Protein AF-A0A417C9G8-F1 (afdb_monomer)

Solvent-accessible surface area (backbone atoms only — not comparable to full-atom values): 8836 Å² total; per-residue (Å²): 108,34,36,40,35,15,18,84,91,46,46,42,66,64,52,47,51,58,48,40,66,68,65,35,89,48,94,80,38,15,39,38,35,37,31,40,86,50,53,53,74,60,50,47,60,58,47,60,75,74,47,54,74,76,60,52,72,38,51,45,72,45,43,64,62,56,46,35,46,69,58,50,48,50,51,51,45,56,40,36,73,71,59,51,32,38,18,38,35,35,40,46,53,87,47,48,39,62,94,68,91,64,94,46,70,45,60,44,41,29,49,47,45,52,51,50,50,50,43,27,66,70,62,67,41,44,41,36,40,27,39,82,39,68,79,88,51,52,68,69,52,46,53,50,48,46,36,70,40,48,37,81,70,92,44,76,86,37,53,44,71,48,116

Structure (mmCIF, N/CA/C/O backbone):
data_AF-A0A417C9G8-F1
#
_entry.id   AF-A0A417C9G8-F1
#
loop_
_atom_site.group_PDB
_atom_site.id
_atom_site.type_symbol
_atom_site.label_atom_id
_atom_site.label_alt_id
_atom_site.label_comp_id
_atom_site.label_asym_id
_atom_site.label_entity_id
_atom_site.label_seq_id
_atom_site.pdbx_PDB_ins_code
_atom_site.Cartn_x
_atom_site.Cartn_y
_atom_site.Cartn_z
_atom_site.occupancy
_atom_site.B_iso_or_equiv
_atom_site.auth_seq_id
_atom_site.auth_comp_id
_atom_site.auth_asym_id
_atom_site.auth_atom_id
_atom_site.pdbx_PDB_model_num
ATOM 1 N N . MET A 1 1 ? -8.439 -0.361 -5.898 1.00 89.62 1 MET A N 1
ATOM 2 C CA . MET A 1 1 ? -7.051 -0.002 -5.567 1.00 89.62 1 MET A CA 1
ATOM 3 C C . MET A 1 1 ? -6.804 1.378 -6.099 1.00 89.62 1 MET A C 1
ATOM 5 O O . MET A 1 1 ? -7.172 1.646 -7.243 1.00 89.62 1 MET A O 1
ATOM 9 N N . ILE A 1 2 ? -6.220 2.232 -5.273 1.00 92.38 2 ILE A N 1
ATOM 10 C CA . ILE A 1 2 ? -6.029 3.646 -5.567 1.00 92.38 2 ILE A CA 1
ATOM 11 C C . ILE A 1 2 ? -4.540 3.886 -5.755 1.00 92.38 2 ILE A C 1
ATOM 13 O O . ILE A 1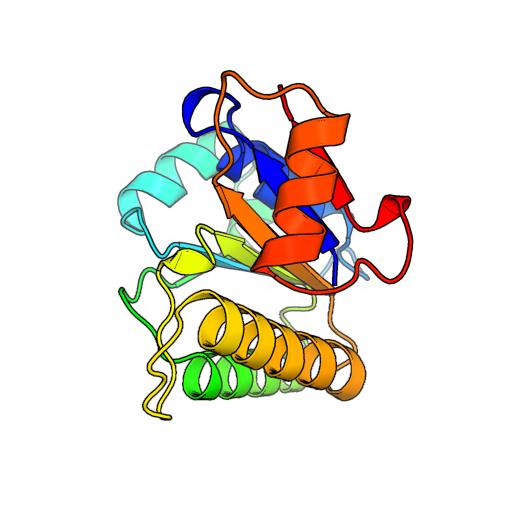 2 ? -3.729 3.482 -4.929 1.00 92.38 2 ILE A O 1
ATOM 17 N N . PHE A 1 3 ? -4.181 4.514 -6.862 1.00 93.00 3 PHE A N 1
ATOM 18 C CA . PHE A 1 3 ? -2.820 4.879 -7.202 1.00 93.00 3 PHE A CA 1
ATOM 19 C C . PHE A 1 3 ? -2.582 6.344 -6.871 1.00 93.00 3 PHE A C 1
ATOM 21 O O . PHE A 1 3 ? -3.325 7.219 -7.320 1.00 93.00 3 PHE A O 1
ATOM 28 N N . LEU A 1 4 ? -1.504 6.607 -6.143 1.00 92.69 4 LEU A N 1
ATOM 29 C CA . LEU A 1 4 ? -1.015 7.947 -5.863 1.00 92.69 4 LEU A CA 1
ATOM 30 C C . LEU A 1 4 ? 0.348 8.120 -6.505 1.00 92.69 4 LEU A C 1
ATOM 32 O O . LEU A 1 4 ? 1.353 7.620 -6.006 1.00 92.69 4 LEU A O 1
ATOM 36 N N . ALA A 1 5 ? 0.372 8.824 -7.628 1.00 91.19 5 ALA A N 1
ATOM 37 C CA . ALA A 1 5 ? 1.584 9.052 -8.390 1.00 91.19 5 ALA A CA 1
ATOM 38 C C . ALA A 1 5 ? 2.152 10.436 -8.078 1.00 91.19 5 ALA A C 1
ATOM 40 O O . ALA A 1 5 ? 1.509 11.454 -8.330 1.00 91.19 5 ALA A O 1
ATOM 41 N N . GLY A 1 6 ? 3.372 10.493 -7.554 1.00 89.94 6 GLY A N 1
ATOM 42 C CA . GLY A 1 6 ? 4.042 11.759 -7.269 1.00 89.94 6 GLY A CA 1
ATOM 43 C C . GLY A 1 6 ? 5.557 11.661 -7.353 1.00 89.94 6 GLY A C 1
ATOM 44 O O . GLY A 1 6 ? 6.142 10.583 -7.248 1.00 89.94 6 GLY A O 1
ATOM 45 N N . SER A 1 7 ? 6.205 12.810 -7.523 1.00 85.88 7 SER A N 1
ATOM 46 C CA . SER A 1 7 ? 7.655 12.909 -7.340 1.00 85.88 7 SER A CA 1
ATOM 47 C C . SER A 1 7 ? 8.010 12.883 -5.850 1.00 85.88 7 SER A C 1
ATOM 49 O O . SER A 1 7 ? 7.154 13.165 -5.009 1.00 85.88 7 SER A O 1
ATOM 51 N N . GLU A 1 8 ? 9.260 12.589 -5.489 1.00 80.88 8 GLU A N 1
ATOM 52 C CA . GLU A 1 8 ? 9.706 12.664 -4.083 1.00 80.88 8 GLU A CA 1
ATOM 53 C C . GLU A 1 8 ? 9.435 14.045 -3.461 1.00 80.88 8 GLU A C 1
ATOM 55 O O . GLU A 1 8 ? 8.908 14.147 -2.355 1.00 80.88 8 GLU A O 1
ATOM 60 N N . ALA A 1 9 ? 9.671 15.118 -4.221 1.00 80.81 9 ALA A N 1
ATOM 61 C CA . ALA A 1 9 ? 9.441 16.491 -3.774 1.00 80.81 9 ALA A CA 1
ATOM 62 C C . ALA A 1 9 ? 7.951 16.853 -3.596 1.00 80.81 9 ALA A C 1
ATOM 64 O O . ALA A 1 9 ? 7.636 17.846 -2.946 1.00 80.81 9 ALA A O 1
ATOM 65 N N . SER A 1 10 ? 7.020 16.060 -4.139 1.00 83.25 10 SER A N 1
ATOM 66 C CA . SER A 1 10 ? 5.580 16.369 -4.109 1.00 83.25 10 SER A CA 1
ATOM 67 C C . SER A 1 10 ? 4.905 16.112 -2.752 1.00 83.25 10 SER A C 1
ATOM 69 O O . SER A 1 10 ? 3.709 16.392 -2.592 1.00 83.25 10 SER A O 1
ATOM 71 N N . GLY A 1 11 ? 5.635 15.552 -1.779 1.00 86.50 11 GLY A N 1
ATOM 72 C CA . GLY A 1 11 ? 5.085 15.136 -0.486 1.00 86.50 11 GLY A CA 1
ATOM 73 C C . GLY A 1 11 ? 4.142 13.932 -0.592 1.00 86.50 11 GLY A C 1
ATOM 74 O O . GLY A 1 11 ? 3.208 13.814 0.206 1.00 86.50 11 GLY A O 1
ATOM 75 N N . LYS A 1 12 ? 4.359 13.065 -1.593 1.00 88.31 12 LYS A N 1
ATOM 76 C CA . LYS A 1 12 ? 3.495 11.922 -1.936 1.00 88.31 12 LYS A CA 1
ATOM 77 C C . LYS A 1 12 ? 3.173 11.024 -0.741 1.00 88.31 12 LYS A C 1
ATOM 79 O O . LYS A 1 12 ? 2.006 10.708 -0.563 1.00 88.31 12 LYS A O 1
ATOM 84 N N . THR A 1 13 ? 4.141 10.725 0.128 1.00 87.88 13 THR A N 1
ATOM 85 C CA . THR A 1 13 ? 3.942 9.878 1.315 1.00 87.88 13 THR A CA 1
ATOM 86 C C . THR A 1 13 ? 2.933 10.487 2.290 1.00 87.88 13 THR A C 1
ATOM 88 O O . THR A 1 13 ? 1.964 9.835 2.671 1.00 87.88 13 THR A O 1
ATOM 91 N N . LYS A 1 14 ? 3.085 11.776 2.638 1.00 90.38 14 LYS A N 1
ATOM 92 C CA . LYS A 1 14 ? 2.140 12.486 3.524 1.00 90.38 14 LYS A CA 1
ATOM 93 C C . LYS A 1 14 ? 0.738 12.526 2.924 1.00 90.38 14 LYS A C 1
ATOM 95 O O . LYS A 1 14 ? -0.244 12.268 3.614 1.00 90.38 14 LYS A O 1
ATOM 100 N N . LYS A 1 15 ? 0.643 12.839 1.629 1.00 90.88 15 LYS A N 1
ATOM 101 C CA . LYS A 1 15 ? -0.634 12.886 0.907 1.00 90.88 15 LYS A CA 1
ATOM 102 C C . LYS A 1 15 ? -1.280 11.506 0.825 1.00 90.88 15 LYS A C 1
ATOM 104 O O . LYS A 1 15 ? -2.490 11.410 0.985 1.00 90.88 15 LYS A O 1
ATOM 109 N N . ALA A 1 16 ? -0.488 10.458 0.628 1.00 90.50 16 ALA A N 1
ATOM 110 C CA . ALA A 1 16 ? -0.966 9.088 0.571 1.00 90.50 16 ALA A CA 1
ATOM 111 C C . ALA A 1 16 ? -1.491 8.582 1.890 1.00 90.50 16 ALA A C 1
ATOM 113 O O . ALA A 1 16 ? -2.579 8.012 1.932 1.00 90.50 16 ALA A O 1
ATOM 114 N N . PHE A 1 17 ? -0.774 8.878 2.965 1.00 92.44 17 PHE A N 1
ATOM 115 C CA . PHE A 1 17 ? -1.259 8.567 4.288 1.00 92.44 17 PHE A CA 1
ATOM 116 C C . PHE A 1 17 ? -2.550 9.336 4.604 1.00 92.44 17 PHE A C 1
ATOM 118 O O . PHE A 1 17 ? -3.541 8.734 5.004 1.00 92.44 17 PHE A O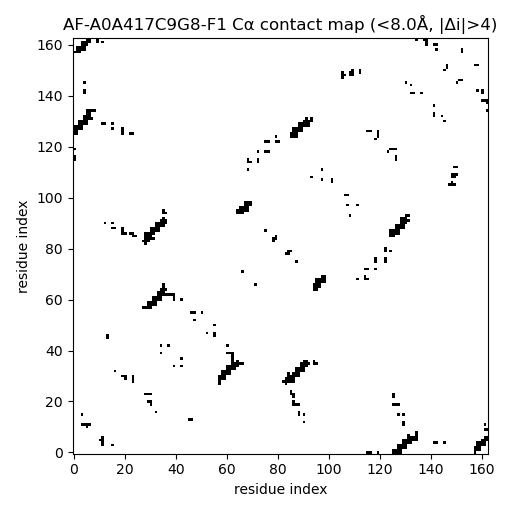 1
ATOM 125 N N . ALA A 1 18 ? -2.586 10.647 4.337 1.00 92.44 18 ALA A N 1
ATOM 126 C CA . ALA A 1 18 ? -3.783 11.464 4.545 1.00 92.44 18 ALA A CA 1
ATOM 127 C C . ALA A 1 18 ? -4.982 11.001 3.714 1.00 92.44 18 ALA A C 1
ATOM 129 O O . ALA A 1 18 ? -6.121 11.085 4.172 1.00 92.44 18 ALA A O 1
ATOM 130 N N . TYR A 1 19 ? -4.729 10.520 2.499 1.00 92.25 19 TYR A N 1
ATOM 131 C CA . TYR A 1 19 ? -5.750 9.937 1.648 1.00 92.25 19 TYR A CA 1
ATOM 132 C C . TYR A 1 19 ? -6.254 8.611 2.236 1.00 92.25 19 TYR A C 1
ATOM 134 O O . TYR A 1 19 ? -7.446 8.479 2.492 1.00 92.25 19 TYR A O 1
ATOM 142 N N . GLY A 1 20 ? -5.354 7.675 2.557 1.00 92.00 20 GLY A N 1
ATOM 143 C CA . GLY A 1 20 ? -5.715 6.399 3.180 1.00 92.00 20 GLY A CA 1
ATOM 144 C C . GLY A 1 20 ? -6.469 6.564 4.503 1.00 92.00 20 GLY A C 1
ATOM 145 O O . GLY A 1 20 ? -7.459 5.884 4.739 1.00 92.00 20 GLY A O 1
ATOM 146 N N . TRP A 1 21 ? -6.084 7.537 5.330 1.00 94.25 21 TRP A N 1
ATOM 147 C CA . TRP A 1 21 ? -6.776 7.859 6.580 1.00 94.25 21 TRP A CA 1
ATOM 148 C C . TRP A 1 21 ? -8.253 8.227 6.385 1.00 94.25 21 TRP A C 1
ATOM 150 O O . TRP A 1 21 ? -9.082 7.914 7.241 1.00 94.25 21 TRP A O 1
ATOM 160 N N . LYS A 1 22 ? -8.587 8.890 5.271 1.00 92.19 22 LYS A N 1
ATOM 161 C CA . LYS A 1 22 ? -9.962 9.286 4.928 1.00 92.19 22 LYS A CA 1
ATOM 162 C C . LYS A 1 22 ? -10.784 8.146 4.331 1.00 92.19 22 LYS A C 1
ATOM 164 O O . LYS A 1 22 ? -11.998 8.170 4.459 1.00 92.19 22 LYS A O 1
ATOM 169 N N . GLU A 1 23 ? -10.133 7.167 3.710 1.00 92.25 23 GLU A N 1
ATOM 170 C CA . GLU A 1 23 ? -10.775 5.995 3.093 1.00 92.25 23 GLU A CA 1
ATOM 171 C C . GLU A 1 23 ? -11.113 4.880 4.092 1.00 92.25 23 GLU A C 1
ATOM 173 O O . GLU A 1 23 ? -11.602 3.814 3.711 1.00 92.25 23 GLU A O 1
ATOM 178 N N . ARG A 1 24 ? -10.843 5.098 5.383 1.00 91.94 24 ARG A N 1
ATOM 179 C CA . ARG A 1 24 ? -11.259 4.172 6.434 1.00 91.94 24 ARG A CA 1
ATOM 180 C C . ARG A 1 24 ? -12.774 4.015 6.416 1.00 91.94 24 ARG A C 1
ATOM 182 O O . ARG A 1 24 ? -13.508 4.996 6.314 1.00 91.94 24 ARG A O 1
ATOM 189 N N . LYS A 1 25 ? -13.248 2.775 6.544 1.00 83.88 25 LYS A N 1
ATOM 190 C CA . LYS A 1 25 ? -14.690 2.492 6.504 1.00 83.88 25 LYS A CA 1
ATOM 191 C C . LYS A 1 25 ? -15.399 2.989 7.756 1.00 83.88 25 LYS A C 1
ATOM 193 O O . LYS A 1 25 ? -16.554 3.402 7.676 1.00 83.88 25 LYS A O 1
ATOM 198 N N . THR A 1 26 ? -14.724 2.918 8.902 1.00 83.94 26 THR A N 1
ATOM 199 C CA . THR A 1 26 ? -15.228 3.397 10.191 1.00 83.94 26 THR A CA 1
ATOM 200 C C . THR A 1 26 ? -14.183 4.248 10.914 1.00 83.94 26 THR A C 1
ATOM 202 O O . THR A 1 26 ? -12.994 4.199 10.593 1.00 83.94 26 THR A O 1
ATOM 205 N N . SER A 1 27 ? -14.611 5.030 11.911 1.00 79.56 27 SER A N 1
ATOM 206 C CA . SER A 1 27 ? -13.701 5.798 12.775 1.00 79.56 27 SER A CA 1
ATOM 207 C C . SER A 1 27 ? -12.795 4.916 13.637 1.00 79.56 27 SER A C 1
ATOM 209 O O . SER A 1 27 ? -11.739 5.380 14.081 1.00 79.56 27 SER 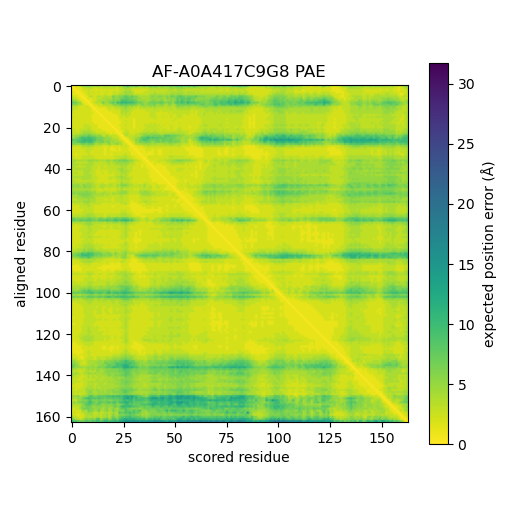A O 1
ATOM 211 N N . GLU A 1 28 ? -13.207 3.671 13.883 1.00 84.62 28 GLU A N 1
ATOM 212 C CA . GLU A 1 28 ? -12.478 2.702 14.703 1.00 84.62 28 GLU A CA 1
ATOM 213 C C . GLU A 1 28 ? -11.422 1.937 13.924 1.00 84.62 28 GLU A C 1
ATOM 215 O O . GLU A 1 28 ? -10.452 1.472 14.518 1.00 84.62 28 GLU A O 1
ATOM 220 N N . ASP A 1 29 ? -11.558 1.876 12.602 1.00 90.19 29 ASP A N 1
ATOM 221 C CA . ASP A 1 29 ? -10.570 1.215 11.771 1.00 90.19 29 ASP A CA 1
ATOM 222 C C . ASP A 1 29 ? -9.229 1.959 11.829 1.00 90.19 29 ASP A C 1
ATOM 224 O O . ASP A 1 29 ? -9.153 3.194 11.880 1.00 90.19 29 ASP A O 1
ATOM 228 N N . GLY A 1 30 ? -8.151 1.192 11.769 1.00 94.94 30 GLY A N 1
ATOM 229 C CA . GLY A 1 30 ? -6.799 1.694 11.628 1.00 94.94 30 GLY A CA 1
ATOM 230 C C . GLY A 1 30 ? -6.272 1.651 10.197 1.00 94.94 30 GLY A C 1
ATOM 231 O O . GLY A 1 30 ? -6.907 1.139 9.267 1.00 94.94 30 GLY A O 1
ATOM 232 N N . VAL A 1 31 ? -5.067 2.197 10.043 1.00 97.00 31 VAL A N 1
ATOM 233 C CA . VAL A 1 31 ? -4.295 2.198 8.795 1.00 97.00 31 VAL A CA 1
ATOM 234 C C . VAL A 1 31 ? -2.967 1.499 9.038 1.00 97.00 31 VAL A C 1
ATOM 236 O O . VAL A 1 31 ? -2.246 1.860 9.967 1.00 97.00 31 VAL A O 1
ATOM 239 N N . LEU A 1 32 ? -2.613 0.546 8.176 1.00 97.31 32 LEU A N 1
ATOM 240 C CA . LEU A 1 32 ? -1.260 -0.004 8.126 1.00 97.31 32 LEU A CA 1
ATOM 241 C C . LEU A 1 32 ? -0.484 0.656 6.983 1.00 97.31 32 LEU A C 1
ATOM 243 O O . LEU A 1 32 ? -0.871 0.560 5.818 1.00 97.31 32 LEU A O 1
ATOM 247 N N . LEU A 1 33 ? 0.618 1.316 7.324 1.00 96.81 33 LEU A N 1
ATOM 248 C CA . LEU A 1 33 ? 1.581 1.863 6.377 1.00 96.81 33 LEU A CA 1
ATOM 249 C C . LEU A 1 33 ? 2.747 0.886 6.196 1.00 96.81 33 LEU A C 1
ATOM 251 O O . LEU A 1 33 ? 3.518 0.660 7.127 1.00 96.81 33 LEU A O 1
ATOM 255 N N . PHE A 1 34 ? 2.915 0.382 4.979 1.00 96.94 34 PHE A N 1
ATOM 256 C CA . PHE A 1 34 ? 4.146 -0.257 4.531 1.00 96.94 34 PHE A CA 1
ATOM 257 C C . PHE A 1 34 ? 5.106 0.818 4.018 1.00 96.94 34 PHE A C 1
ATOM 259 O O . PHE A 1 34 ? 4.902 1.376 2.939 1.00 96.94 34 PHE A O 1
ATOM 266 N N . SER A 1 35 ? 6.131 1.128 4.806 1.00 94.75 35 SER A N 1
ATOM 267 C CA . SER A 1 35 ? 7.156 2.122 4.492 1.00 94.75 35 SER A CA 1
ATOM 268 C C . SER A 1 35 ? 8.388 1.432 3.920 1.00 94.75 35 SER A C 1
ATOM 270 O O . SER A 1 35 ? 9.293 1.051 4.654 1.00 94.75 35 SER A O 1
ATOM 272 N N . LEU A 1 36 ? 8.428 1.246 2.600 1.00 93.06 36 LEU A N 1
ATOM 273 C CA . LEU A 1 36 ? 9.482 0.439 1.971 1.00 93.06 36 LEU A CA 1
ATOM 274 C C . LEU A 1 36 ? 10.796 1.201 1.741 1.00 93.06 36 LEU A C 1
ATOM 276 O O . LEU A 1 36 ? 11.814 0.579 1.444 1.00 93.06 36 LEU A O 1
ATOM 280 N N . GLN A 1 37 ? 10.770 2.532 1.858 1.00 88.31 37 GLN A N 1
ATOM 281 C CA . GLN A 1 37 ? 11.933 3.407 1.664 1.00 88.31 37 GLN A CA 1
ATOM 282 C C . GLN A 1 37 ? 12.456 4.022 2.969 1.00 88.31 37 GLN A C 1
ATOM 284 O O . GLN A 1 37 ? 13.657 4.253 3.080 1.00 88.31 37 GLN A O 1
ATOM 289 N N . HIS A 1 38 ? 11.576 4.305 3.934 1.00 90.38 38 HIS A N 1
ATOM 290 C CA . HIS A 1 38 ? 11.922 5.035 5.155 1.00 90.38 38 HIS A CA 1
ATOM 291 C C . HIS A 1 38 ? 11.762 4.156 6.390 1.00 90.38 38 HIS A C 1
ATOM 293 O O . HIS A 1 38 ? 10.829 3.355 6.477 1.00 90.38 38 HIS A O 1
ATOM 299 N N . GLU A 1 39 ? 12.616 4.365 7.386 1.00 93.56 39 GLU A N 1
ATOM 300 C CA . GLU A 1 39 ? 12.495 3.666 8.662 1.00 93.56 39 GLU A CA 1
ATOM 301 C C . GLU A 1 39 ? 11.245 4.116 9.427 1.00 93.56 39 GLU A C 1
ATOM 303 O O . GLU A 1 39 ? 10.832 5.284 9.406 1.00 93.56 39 GLU A O 1
ATOM 308 N N . LYS A 1 40 ? 10.691 3.208 10.230 1.00 94.75 40 LYS A N 1
ATOM 309 C CA . LYS A 1 40 ? 9.529 3.458 11.087 1.00 94.75 40 LYS A CA 1
ATOM 310 C C . LYS A 1 40 ? 9.702 4.687 11.974 1.00 94.75 40 LYS A C 1
ATOM 312 O O . LYS A 1 40 ? 8.753 5.440 12.183 1.00 94.75 40 LYS A O 1
ATOM 317 N N . LYS A 1 41 ? 10.913 4.927 12.486 1.00 94.44 41 LYS A N 1
ATOM 318 C CA . LYS A 1 41 ? 11.224 6.096 13.324 1.00 94.44 41 LYS A CA 1
ATOM 319 C C . LYS A 1 41 ? 11.075 7.416 12.564 1.00 94.44 41 LYS A C 1
ATOM 321 O O . LYS A 1 41 ? 10.625 8.403 13.146 1.00 94.44 41 LYS A O 1
ATOM 326 N N . GLU A 1 42 ? 11.462 7.452 11.294 1.00 92.25 42 GLU A N 1
ATOM 327 C CA . GLU A 1 42 ? 11.318 8.635 10.443 1.00 92.25 42 GLU A CA 1
ATOM 328 C C . GLU A 1 42 ? 9.851 8.870 10.098 1.00 92.25 42 GLU A C 1
ATOM 330 O O . GLU A 1 42 ? 9.351 9.990 10.239 1.00 92.25 42 GLU A O 1
ATOM 335 N N . MET A 1 43 ? 9.135 7.795 9.764 1.00 92.06 43 MET A N 1
ATOM 336 C CA . MET A 1 43 ? 7.708 7.875 9.480 1.00 92.06 43 MET A CA 1
ATOM 337 C C . MET A 1 43 ? 6.892 8.332 10.685 1.00 92.06 43 MET A C 1
ATOM 339 O O . MET A 1 43 ? 6.012 9.178 10.535 1.00 92.06 43 MET A O 1
ATOM 343 N N . TRP A 1 44 ? 7.222 7.879 11.895 1.00 94.44 44 TRP A N 1
ATOM 344 C CA . TRP A 1 44 ? 6.553 8.367 13.099 1.00 94.44 44 TRP A CA 1
ATOM 345 C C . TRP A 1 44 ? 6.711 9.871 13.300 1.00 94.44 44 TRP A C 1
ATOM 347 O O . TRP A 1 44 ? 5.727 10.529 13.621 1.00 94.44 44 TRP A O 1
ATOM 357 N N . LYS A 1 45 ? 7.898 10.442 13.051 1.00 92.56 45 LYS A N 1
ATOM 358 C CA . LYS A 1 45 ? 8.098 11.901 13.139 1.00 92.56 45 LYS A CA 1
ATOM 359 C C . LYS A 1 45 ? 7.198 12.657 12.162 1.00 92.56 45 LYS A C 1
ATOM 361 O O . LYS A 1 45 ? 6.673 13.714 12.500 1.00 92.56 45 LYS A O 1
ATOM 366 N N . ILE A 1 46 ? 7.019 12.116 10.956 1.00 89.81 46 ILE A N 1
ATOM 367 C CA . ILE A 1 46 ? 6.141 12.688 9.931 1.00 89.81 46 ILE A CA 1
ATOM 368 C C . ILE A 1 46 ? 4.672 12.621 10.367 1.00 89.81 46 ILE A C 1
ATOM 370 O O . ILE A 1 46 ? 3.954 13.611 10.250 1.00 89.81 46 ILE A O 1
ATOM 374 N N . LEU A 1 47 ? 4.221 11.475 10.878 1.00 91.88 47 LEU A N 1
ATOM 375 C CA . LEU A 1 47 ? 2.824 11.277 11.267 1.00 91.88 47 LEU A CA 1
ATOM 376 C C . LEU A 1 47 ? 2.458 12.054 12.535 1.00 91.88 47 LEU A C 1
ATOM 378 O O . LEU A 1 47 ? 1.372 12.621 12.611 1.00 91.88 47 LEU A O 1
ATOM 382 N N . GLN A 1 48 ? 3.381 12.169 13.490 1.00 92.81 48 GLN A N 1
ATOM 383 C CA . GLN A 1 48 ? 3.200 12.971 14.704 1.00 92.81 48 GLN A CA 1
ATOM 384 C C . GLN A 1 48 ? 2.993 14.4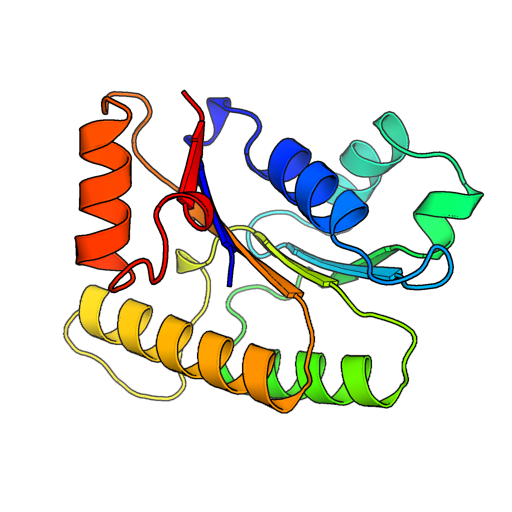62 14.419 1.00 92.81 48 GLN A C 1
ATOM 386 O O . GLN A 1 48 ? 2.377 15.147 15.228 1.00 92.81 48 GLN A O 1
ATOM 391 N N . SER A 1 49 ? 3.473 14.981 13.281 1.00 89.56 49 SER A N 1
ATOM 392 C CA . SER A 1 49 ? 3.189 16.368 12.894 1.00 89.56 49 SER A CA 1
ATOM 393 C C . SER A 1 49 ? 1.802 16.549 12.269 1.00 89.56 49 SER A C 1
ATOM 395 O O . SER A 1 49 ? 1.410 17.679 11.996 1.00 89.56 49 SER A O 1
ATOM 397 N N . MET A 1 50 ? 1.106 15.455 11.947 1.00 90.25 50 MET A N 1
ATOM 398 C CA . MET A 1 50 ? -0.165 15.454 11.214 1.00 90.25 50 MET A CA 1
ATOM 399 C C . MET A 1 50 ? -1.362 15.036 12.072 1.00 90.25 50 MET A C 1
ATOM 401 O O . MET A 1 50 ? -2.470 15.479 11.782 1.00 90.25 50 MET A O 1
ATOM 405 N N . TYR A 1 51 ? -1.144 14.205 13.093 1.00 92.19 51 TYR A N 1
ATOM 406 C CA . TYR A 1 51 ? -2.206 13.513 13.826 1.00 92.19 51 TYR A CA 1
ATOM 407 C C . TYR A 1 51 ? -2.029 13.608 15.342 1.00 92.19 51 TYR A C 1
ATOM 409 O O . TYR A 1 51 ? -0.906 13.674 15.851 1.00 92.19 51 TYR A O 1
ATOM 417 N N . GLY A 1 52 ? -3.148 13.588 16.070 1.00 92.44 52 GLY A N 1
ATOM 418 C CA . GLY A 1 52 ? -3.170 13.537 17.534 1.00 92.44 52 GLY A CA 1
ATOM 419 C C . GLY A 1 52 ? -2.856 12.143 18.097 1.00 92.44 52 GLY A C 1
ATOM 420 O O . GLY A 1 52 ? -2.868 11.150 17.378 1.00 92.44 52 GLY A O 1
ATOM 421 N N . GLN A 1 53 ? -2.607 12.045 19.409 1.00 89.94 53 GLN A N 1
ATOM 422 C CA . GLN A 1 53 ? -2.245 10.772 20.068 1.00 89.94 53 GLN A CA 1
ATOM 423 C C . GLN A 1 53 ? -3.291 9.661 19.888 1.00 89.94 53 GLN A C 1
ATOM 425 O O . GLN A 1 53 ? -2.930 8.508 19.669 1.00 89.94 53 GLN A O 1
ATOM 430 N N . GLU A 1 54 ? -4.578 10.007 19.942 1.00 89.94 54 GLU A N 1
ATOM 431 C CA . GLU A 1 54 ? -5.669 9.053 19.726 1.00 89.94 54 GLU A CA 1
ATOM 432 C C . GLU A 1 54 ? -5.620 8.455 18.313 1.00 89.94 54 GLU A C 1
ATOM 434 O O . GLU A 1 54 ? -5.700 7.242 18.138 1.00 89.94 54 GLU A O 1
ATOM 439 N N . GLU A 1 55 ? -5.413 9.295 17.303 1.00 91.88 55 GLU A N 1
ATOM 440 C CA . GLU A 1 55 ? -5.314 8.872 15.908 1.00 91.88 55 GLU A CA 1
ATOM 441 C C . GLU A 1 55 ? -4.066 8.017 15.675 1.00 91.88 55 GLU A C 1
ATOM 443 O O . GLU A 1 55 ? -4.153 6.953 15.065 1.00 91.88 55 GLU A O 1
ATOM 448 N N . LEU A 1 56 ? -2.919 8.430 16.229 1.00 93.06 56 LEU A N 1
ATOM 449 C CA . LEU A 1 56 ? -1.658 7.689 16.133 1.00 93.06 56 LEU A CA 1
ATOM 450 C C . LEU A 1 56 ? -1.768 6.265 16.701 1.00 93.06 56 LEU A C 1
ATOM 452 O O . LEU A 1 56 ? -1.094 5.370 16.198 1.00 93.06 56 LEU A O 1
ATOM 456 N N . SER A 1 57 ? -2.638 6.030 17.692 1.00 93.19 57 SER A N 1
ATOM 457 C CA . SER A 1 57 ? -2.872 4.690 18.254 1.00 93.19 57 SER A CA 1
ATOM 458 C C . SER A 1 57 ? -3.523 3.707 17.270 1.00 93.19 57 SER A C 1
ATOM 460 O O . SER A 1 57 ? -3.377 2.497 17.429 1.00 93.19 57 SER A O 1
ATOM 462 N N . LYS A 1 58 ? -4.193 4.220 16.229 1.00 95.19 58 LYS A N 1
ATOM 463 C CA . LYS A 1 58 ? -4.846 3.445 15.161 1.00 95.19 58 LYS A CA 1
ATOM 464 C C . LYS A 1 58 ? -3.945 3.284 13.929 1.00 95.19 58 LYS A C 1
ATOM 466 O O . LYS A 1 58 ? -4.399 2.820 12.884 1.00 95.19 58 LYS A O 1
ATOM 471 N N . ILE A 1 59 ? -2.681 3.696 14.018 1.00 95.69 59 ILE A N 1
ATOM 472 C CA . ILE A 1 59 ? -1.728 3.610 12.914 1.00 95.69 59 ILE A CA 1
ATOM 473 C C . ILE A 1 59 ? -0.695 2.538 13.219 1.00 95.69 59 ILE A C 1
ATOM 475 O O . ILE A 1 59 ? -0.006 2.568 14.238 1.00 95.69 59 ILE A O 1
ATOM 479 N N . GLU A 1 60 ? -0.538 1.617 12.282 1.00 96.50 60 GLU A N 1
ATOM 480 C CA . GLU A 1 60 ? 0.564 0.675 12.275 1.00 96.50 60 GLU A CA 1
ATOM 481 C C . GLU A 1 60 ? 1.565 1.043 11.176 1.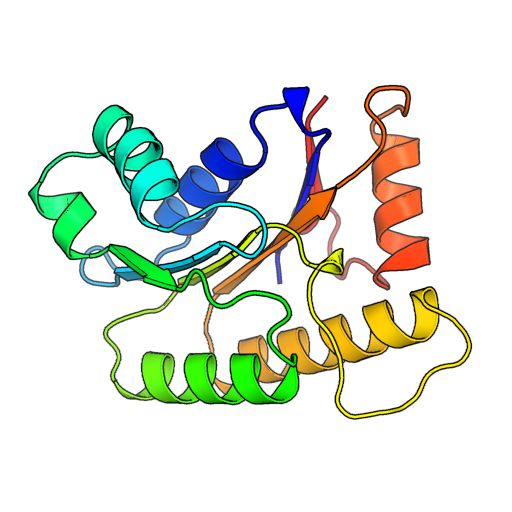00 96.50 60 GLU A C 1
ATOM 483 O O . GLU A 1 60 ? 1.192 1.523 10.105 1.00 96.50 60 GLU A O 1
ATOM 488 N N . ILE A 1 61 ? 2.851 0.809 11.443 1.00 96.62 61 ILE A N 1
ATOM 489 C CA . ILE A 1 61 ? 3.932 0.990 10.470 1.00 96.62 61 ILE A CA 1
ATOM 490 C C . ILE A 1 61 ? 4.762 -0.286 10.429 1.00 96.62 61 ILE A C 1
ATOM 492 O O . ILE A 1 61 ? 5.254 -0.735 11.477 1.00 96.62 61 ILE A O 1
ATOM 496 N N . ASP A 1 62 ? 4.918 -0.805 9.218 1.00 96.12 62 ASP A N 1
ATOM 497 C CA . ASP A 1 62 ? 5.819 -1.884 8.837 1.00 96.12 62 ASP A CA 1
ATOM 498 C C . ASP A 1 62 ? 6.864 -1.308 7.870 1.00 96.12 62 ASP A C 1
ATOM 500 O O . ASP A 1 62 ? 6.527 -0.845 6.781 1.00 96.12 62 ASP A O 1
ATOM 504 N N . ASP A 1 63 ? 8.121 -1.272 8.299 1.00 95.50 63 ASP A N 1
ATOM 505 C CA . ASP A 1 63 ? 9.267 -0.767 7.541 1.00 95.50 63 ASP A CA 1
ATOM 506 C C . ASP A 1 63 ? 10.155 -1.894 6.994 1.00 95.50 63 ASP A C 1
ATOM 508 O O . ASP A 1 63 ? 11.331 -1.682 6.701 1.00 95.50 63 ASP A O 1
ATOM 512 N N . THR A 1 64 ? 9.605 -3.106 6.845 1.00 92.94 64 THR A N 1
ATOM 513 C CA . THR A 1 64 ? 10.335 -4.242 6.271 1.00 92.94 64 THR A CA 1
ATOM 514 C C . THR A 1 64 ? 10.757 -3.928 4.827 1.00 92.94 64 THR A C 1
ATOM 516 O O . THR A 1 64 ? 9.895 -3.810 3.947 1.00 92.94 64 THR A O 1
ATOM 519 N N . PRO A 1 65 ? 12.067 -3.840 4.531 1.00 84.38 65 PRO A N 1
ATOM 520 C CA . PRO A 1 65 ? 12.539 -3.515 3.192 1.00 84.38 65 PRO A CA 1
ATOM 521 C C . PRO A 1 65 ? 12.330 -4.690 2.234 1.00 84.38 65 PRO A C 1
ATOM 523 O O . PRO A 1 65 ? 12.380 -5.855 2.632 1.00 84.38 65 PRO A O 1
ATOM 526 N N . ALA A 1 66 ? 12.148 -4.381 0.948 1.00 85.19 66 ALA A N 1
ATOM 527 C CA . ALA A 1 66 ? 12.101 -5.360 -0.144 1.00 85.19 66 ALA A CA 1
ATOM 528 C C . ALA A 1 66 ? 11.108 -6.526 0.053 1.00 85.19 66 ALA A C 1
ATOM 530 O O . ALA A 1 66 ? 11.304 -7.618 -0.491 1.00 85.19 66 ALA A O 1
ATOM 531 N N . ILE A 1 67 ? 10.033 -6.300 0.815 1.00 93.88 67 ILE A N 1
ATOM 532 C CA . ILE A 1 67 ? 9.014 -7.312 1.089 1.00 93.88 67 ILE A CA 1
ATOM 533 C C . ILE A 1 67 ? 8.440 -7.890 -0.212 1.00 93.88 67 ILE A C 1
ATOM 535 O O . ILE A 1 67 ? 8.162 -7.177 -1.181 1.00 93.88 67 ILE A O 1
ATOM 539 N N . MET A 1 68 ? 8.263 -9.211 -0.225 1.00 95.50 68 MET A N 1
ATOM 540 C CA . MET A 1 68 ? 7.613 -9.893 -1.339 1.00 95.50 68 MET A CA 1
ATOM 541 C C . MET A 1 68 ? 6.115 -9.585 -1.347 1.00 95.50 68 MET A C 1
ATOM 543 O O . MET A 1 68 ? 5.461 -9.664 -0.303 1.00 95.50 68 MET A O 1
ATOM 547 N N . VAL A 1 69 ? 5.543 -9.334 -2.525 1.00 96.44 69 VAL A N 1
ATOM 548 C CA . VAL A 1 69 ? 4.104 -9.063 -2.672 1.00 96.44 69 VAL A CA 1
ATOM 549 C C . VAL A 1 69 ? 3.232 -10.196 -2.119 1.00 96.44 69 VAL A C 1
ATOM 551 O O . VAL A 1 69 ? 2.181 -9.934 -1.540 1.00 96.44 69 VAL A O 1
ATOM 554 N N . GLU A 1 70 ? 3.669 -11.455 -2.235 1.00 96.81 70 GLU A N 1
ATOM 555 C CA . GLU A 1 70 ? 2.950 -12.597 -1.668 1.00 96.81 70 GLU A CA 1
ATOM 556 C C . GLU A 1 70 ? 2.882 -12.506 -0.139 1.00 96.81 70 GLU A C 1
ATOM 558 O O . GLU A 1 70 ? 1.815 -12.689 0.443 1.00 96.81 70 GLU A O 1
ATOM 563 N N . ARG A 1 71 ? 3.997 -12.138 0.505 1.00 96.31 71 ARG A N 1
ATOM 564 C CA . ARG A 1 71 ? 4.050 -11.952 1.958 1.00 96.31 71 ARG A CA 1
ATOM 565 C C . ARG A 1 71 ? 3.215 -10.753 2.399 1.00 96.31 71 ARG A C 1
ATOM 567 O O . ARG A 1 71 ? 2.532 -10.825 3.414 1.00 96.31 71 ARG A O 1
ATOM 574 N N . MET A 1 72 ? 3.238 -9.667 1.634 1.00 96.31 72 MET A N 1
ATOM 575 C CA . MET A 1 72 ? 2.401 -8.502 1.911 1.00 96.31 72 MET A CA 1
ATOM 576 C C . MET A 1 72 ? 0.912 -8.854 1.836 1.00 96.31 72 MET A C 1
ATOM 578 O O . MET A 1 72 ? 0.156 -8.480 2.727 1.00 96.31 72 MET A O 1
ATOM 582 N N . ALA A 1 73 ? 0.488 -9.616 0.825 1.00 96.50 73 ALA A N 1
ATOM 583 C CA . ALA A 1 73 ? -0.897 -10.068 0.706 1.00 96.50 73 ALA A CA 1
ATOM 584 C C . ALA A 1 73 ? -1.332 -10.952 1.891 1.00 96.50 73 ALA A C 1
ATOM 586 O O . ALA A 1 73 ? -2.463 -10.825 2.356 1.00 96.50 73 ALA A O 1
ATOM 587 N N . GLU A 1 74 ? -0.442 -11.803 2.416 1.00 96.12 74 GLU A N 1
ATOM 588 C CA . GLU A 1 74 ? -0.695 -12.573 3.645 1.00 96.12 74 GLU A CA 1
ATOM 589 C C . GLU A 1 74 ? -0.898 -11.660 4.862 1.00 96.12 74 GLU A C 1
ATOM 591 O O . GLU A 1 74 ? -1.848 -11.854 5.619 1.00 96.12 74 GLU A O 1
ATOM 596 N N . ILE A 1 75 ? -0.039 -10.648 5.039 1.00 96.44 75 ILE A N 1
ATOM 597 C CA . ILE A 1 75 ? -0.158 -9.678 6.140 1.00 96.44 75 ILE A CA 1
ATOM 598 C C . ILE A 1 75 ? -1.471 -8.901 6.021 1.00 96.44 75 ILE A C 1
ATOM 600 O O . ILE A 1 75 ? -2.184 -8.758 7.012 1.00 96.44 75 ILE A O 1
ATOM 604 N N . ILE A 1 76 ? -1.815 -8.434 4.817 1.00 96.62 76 ILE A N 1
ATOM 605 C CA . ILE A 1 76 ? -3.074 -7.727 4.554 1.00 96.62 76 ILE A CA 1
A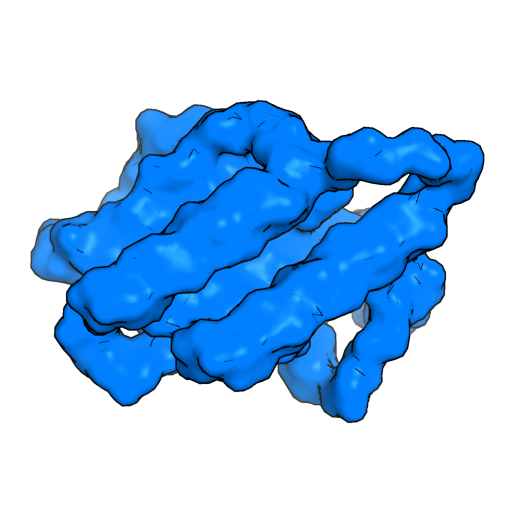TOM 606 C C . ILE A 1 76 ? -4.264 -8.607 4.937 1.00 96.62 76 ILE A C 1
ATOM 608 O O . ILE A 1 76 ? -5.133 -8.150 5.673 1.00 96.62 76 ILE A O 1
ATOM 612 N N . ALA A 1 77 ? -4.287 -9.868 4.498 1.00 96.00 77 ALA A N 1
ATOM 613 C CA . ALA A 1 77 ? -5.366 -10.798 4.824 1.00 96.00 77 ALA A CA 1
ATOM 614 C C . ALA A 1 77 ? -5.487 -11.039 6.335 1.00 96.00 77 ALA A C 1
ATOM 616 O O . ALA A 1 77 ? -6.577 -10.920 6.885 1.00 96.00 77 ALA A O 1
ATOM 617 N N . GLN A 1 78 ? -4.369 -11.278 7.026 1.00 95.44 78 GLN A N 1
ATOM 618 C CA . GLN A 1 78 ? -4.360 -11.473 8.478 1.00 95.44 78 GLN A CA 1
ATOM 619 C C . GLN A 1 78 ? -4.872 -10.232 9.227 1.00 95.44 78 GLN A C 1
ATOM 621 O O . GLN A 1 78 ? -5.640 -10.331 10.183 1.00 95.44 78 GLN A O 1
ATOM 626 N N . LYS A 1 79 ? -4.445 -9.039 8.805 1.00 94.56 79 LYS A N 1
ATOM 627 C CA . LYS A 1 79 ? -4.859 -7.774 9.423 1.00 94.56 79 LYS A CA 1
ATOM 628 C C . LYS A 1 79 ? -6.323 -7.442 9.140 1.00 94.56 79 LYS A C 1
ATOM 630 O O . LYS A 1 79 ? -6.994 -6.923 10.030 1.00 94.56 79 LYS A O 1
ATOM 635 N N . ALA A 1 80 ? -6.810 -7.773 7.947 1.00 92.06 80 ALA A N 1
ATOM 636 C CA . ALA A 1 80 ? -8.210 -7.628 7.572 1.00 92.06 80 ALA A CA 1
ATOM 637 C C . ALA A 1 80 ? -9.117 -8.577 8.371 1.00 92.06 80 ALA A C 1
ATOM 639 O O . ALA A 1 80 ? -10.166 -8.152 8.846 1.00 92.06 80 ALA A O 1
ATOM 640 N N . GLU A 1 81 ? -8.697 -9.832 8.571 1.00 91.56 81 GLU A N 1
ATOM 641 C CA . GLU A 1 81 ? -9.429 -10.832 9.362 1.00 91.56 81 GLU A CA 1
ATOM 642 C C . GLU A 1 81 ? -9.578 -10.411 10.830 1.00 91.56 81 GLU A C 1
ATOM 644 O O . GLU A 1 81 ? -10.654 -10.544 11.408 1.00 91.56 81 GLU A O 1
ATOM 649 N N . ASN A 1 82 ? -8.537 -9.806 11.408 1.00 89.19 82 ASN A N 1
ATOM 650 C CA . ASN A 1 82 ? -8.594 -9.240 12.759 1.00 89.19 82 ASN A CA 1
ATOM 651 C C . ASN A 1 82 ? -9.572 -8.053 12.884 1.00 89.19 82 ASN A C 1
ATOM 653 O O . ASN A 1 82 ? -9.888 -7.641 13.998 1.00 89.19 82 ASN A O 1
ATOM 657 N N . GLY A 1 83 ? -10.006 -7.458 11.767 1.00 84.62 83 GLY A N 1
ATOM 658 C CA . GLY A 1 83 ? -10.972 -6.357 11.717 1.00 84.62 83 GLY A CA 1
ATOM 659 C C . GLY A 1 83 ? -10.446 -4.987 12.161 1.00 84.62 83 GLY A C 1
ATOM 660 O O . GLY A 1 83 ? -11.146 -3.996 11.992 1.00 84.62 83 GLY A O 1
ATOM 661 N N . ALA A 1 84 ? -9.223 -4.903 12.693 1.00 88.00 84 ALA A N 1
ATOM 662 C CA . ALA A 1 84 ? -8.656 -3.660 13.221 1.00 88.00 84 ALA A CA 1
ATOM 663 C C . ALA A 1 84 ? -8.118 -2.710 12.137 1.00 88.00 84 ALA A C 1
ATOM 665 O O . ALA A 1 84 ? -8.008 -1.514 12.381 1.00 88.00 84 ALA A O 1
ATOM 666 N N . ILE A 1 85 ? -7.769 -3.216 10.950 1.00 94.44 85 ILE A N 1
ATOM 667 C CA . ILE A 1 85 ? -7.212 -2.422 9.846 1.00 94.44 85 ILE A CA 1
ATOM 668 C C . ILE A 1 85 ? -8.088 -2.608 8.611 1.00 94.44 85 ILE A C 1
ATOM 670 O O . ILE A 1 85 ? -8.277 -3.732 8.146 1.00 94.44 85 ILE A O 1
ATOM 674 N N . SER A 1 86 ? -8.578 -1.507 8.039 1.00 94.38 86 SER A N 1
ATOM 675 C CA . SER A 1 86 ? -9.348 -1.539 6.787 1.00 94.38 86 SER A CA 1
ATOM 676 C C . SER A 1 86 ? -8.640 -0.883 5.606 1.00 94.38 86 SER A C 1
ATOM 678 O O . SER A 1 86 ? -9.055 -1.094 4.462 1.00 94.38 86 SER A O 1
ATOM 680 N N . VAL A 1 87 ? -7.554 -0.144 5.863 1.00 97.25 87 VAL A N 1
ATOM 681 C CA . VAL A 1 87 ? -6.778 0.560 4.837 1.00 97.25 87 VAL A CA 1
ATOM 682 C C . VAL A 1 87 ? -5.298 0.223 4.937 1.00 97.25 87 VAL A C 1
ATOM 684 O O . VAL A 1 87 ? -4.700 0.258 6.013 1.00 97.25 87 VAL A O 1
ATOM 687 N N . PHE A 1 88 ? -4.698 -0.040 3.781 1.00 97.69 88 PHE A N 1
ATOM 688 C CA . PHE A 1 88 ? -3.284 -0.348 3.634 1.00 97.69 88 PHE A CA 1
ATOM 689 C C . PHE A 1 88 ? -2.648 0.656 2.682 1.00 97.69 88 PHE A C 1
ATOM 691 O O . PHE A 1 88 ? -3.066 0.783 1.530 1.00 97.69 88 PHE A O 1
ATOM 698 N N . VAL A 1 89 ? -1.635 1.371 3.159 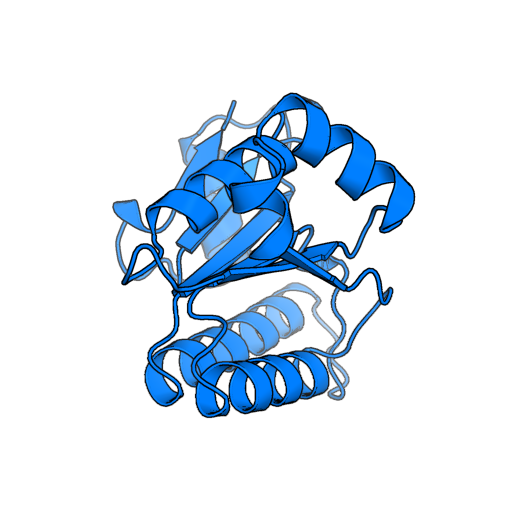1.00 97.00 89 VAL A N 1
ATOM 699 C CA . VAL A 1 89 ? -0.844 2.300 2.349 1.00 97.00 89 VAL A CA 1
ATOM 700 C C . VAL A 1 89 ? 0.486 1.630 2.042 1.00 97.00 89 VAL A C 1
ATOM 702 O O . VAL A 1 89 ? 1.201 1.243 2.959 1.00 97.00 89 VAL A O 1
ATOM 705 N N . ILE A 1 90 ? 0.817 1.484 0.764 1.00 96.44 90 ILE A N 1
ATOM 706 C CA . ILE A 1 90 ? 2.085 0.915 0.306 1.00 96.44 90 ILE A CA 1
ATOM 707 C C . ILE A 1 90 ? 2.908 2.058 -0.265 1.00 96.44 90 ILE A C 1
ATOM 709 O O . ILE A 1 90 ? 2.654 2.499 -1.391 1.00 96.44 90 ILE A O 1
ATOM 713 N N . ASP A 1 91 ? 3.852 2.563 0.527 1.00 93.75 91 ASP A N 1
ATOM 714 C CA . ASP A 1 91 ? 4.759 3.614 0.088 1.00 93.75 91 ASP A CA 1
ATOM 715 C C . ASP A 1 91 ? 5.910 3.002 -0.710 1.00 93.75 91 ASP A C 1
ATOM 717 O O . ASP A 1 91 ? 6.585 2.093 -0.230 1.00 93.75 91 ASP A O 1
ATOM 721 N N . GLU A 1 92 ? 6.106 3.500 -1.931 1.00 91.75 92 GLU A N 1
ATOM 722 C CA . GLU A 1 92 ? 7.085 2.999 -2.903 1.00 91.75 92 GLU A CA 1
ATOM 723 C C . GLU A 1 92 ? 6.844 1.563 -3.394 1.00 91.75 92 GLU A C 1
ATOM 725 O O . GLU A 1 92 ? 7.680 0.675 -3.233 1.00 91.75 92 GLU A O 1
ATOM 730 N N . VAL A 1 93 ? 5.733 1.333 -4.106 1.00 93.69 93 VAL A N 1
ATOM 731 C CA . VAL A 1 93 ? 5.433 0.036 -4.755 1.00 93.69 93 VAL A CA 1
ATOM 732 C C . VAL A 1 93 ? 6.621 -0.574 -5.524 1.00 93.69 93 VAL A C 1
ATOM 734 O O . VAL A 1 93 ? 6.817 -1.788 -5.427 1.00 93.69 93 VAL A O 1
ATOM 737 N N . PRO A 1 94 ? 7.447 0.196 -6.265 1.00 92.69 94 PRO A N 1
ATOM 738 C CA . PRO A 1 94 ? 8.612 -0.353 -6.960 1.00 92.69 94 PRO A CA 1
ATOM 739 C C . PRO A 1 94 ? 9.722 -0.898 -6.064 1.00 92.69 94 PRO A C 1
ATOM 741 O O . PRO A 1 94 ? 10.671 -1.452 -6.609 1.00 92.69 94 PRO A O 1
ATOM 744 N N . MET A 1 95 ? 9.643 -0.755 -4.743 1.00 93.25 95 MET A N 1
ATOM 745 C CA . MET A 1 95 ? 10.590 -1.365 -3.806 1.00 93.25 95 MET A CA 1
ATOM 746 C C . MET A 1 95 ? 10.175 -2.780 -3.396 1.00 93.25 95 MET A C 1
ATOM 748 O O . MET A 1 95 ? 10.979 -3.506 -2.818 1.00 93.25 95 MET A O 1
ATOM 752 N N . MET A 1 96 ? 8.953 -3.211 -3.724 1.00 93.50 96 MET A N 1
ATOM 753 C CA . MET A 1 96 ? 8.546 -4.602 -3.536 1.00 93.50 96 MET A CA 1
ATOM 754 C C . MET A 1 96 ? 9.237 -5.539 -4.526 1.00 93.50 96 MET A C 1
ATOM 756 O O . MET A 1 96 ? 9.640 -5.162 -5.639 1.00 93.50 96 MET A O 1
ATOM 760 N N . THR A 1 97 ? 9.295 -6.800 -4.115 1.00 92.88 97 THR A N 1
ATOM 761 C CA . THR A 1 97 ? 9.773 -7.921 -4.920 1.00 92.88 97 THR A CA 1
ATOM 762 C C . THR A 1 97 ? 8.662 -8.947 -5.124 1.00 92.88 97 THR A C 1
ATOM 764 O O . THR A 1 97 ? 7.613 -8.909 -4.474 1.00 92.88 97 THR A O 1
ATOM 767 N N . SER A 1 98 ? 8.877 -9.884 -6.038 1.00 93.50 98 SER A N 1
ATOM 768 C CA . SER A 1 98 ? 8.011 -11.046 -6.202 1.00 93.50 98 SER A CA 1
ATOM 769 C C . SER A 1 98 ? 8.808 -12.337 -6.064 1.00 93.50 98 SER A C 1
ATOM 771 O O . SER A 1 98 ? 10.006 -12.377 -6.336 1.00 93.50 98 SER A O 1
ATOM 773 N N . ARG A 1 99 ? 8.149 -13.428 -5.653 1.00 91.44 99 ARG A N 1
ATOM 774 C CA . ARG A 1 99 ? 8.803 -14.750 -5.617 1.00 91.44 99 ARG A CA 1
ATOM 775 C C . ARG A 1 99 ? 9.127 -15.282 -7.021 1.00 91.44 99 ARG A C 1
ATOM 777 O O . ARG A 1 99 ? 9.965 -16.168 -7.175 1.00 91.44 99 ARG A O 1
ATOM 784 N N . LYS A 1 100 ? 8.410 -14.808 -8.040 1.00 91.25 100 LYS A N 1
ATOM 785 C CA . LYS A 1 100 ? 8.609 -15.228 -9.428 1.00 91.25 100 LYS A CA 1
ATOM 786 C C . LYS A 1 100 ? 9.775 -14.464 -10.045 1.00 91.25 100 LYS A C 1
ATOM 788 O O . LYS A 1 100 ? 9.932 -13.273 -9.825 1.00 91.25 100 LYS A O 1
ATOM 793 N N . ASN A 1 101 ? 10.537 -15.146 -10.890 1.00 89.56 101 ASN A N 1
ATOM 794 C CA . ASN A 1 101 ? 11.578 -14.497 -11.675 1.00 89.56 101 ASN A CA 1
ATOM 795 C C . ASN A 1 101 ? 10.957 -13.893 -12.936 1.00 89.56 101 ASN A C 1
ATOM 797 O O . ASN A 1 101 ? 10.368 -14.616 -13.741 1.00 89.56 101 ASN A O 1
ATOM 801 N N . PHE A 1 102 ? 11.108 -12.583 -13.106 1.00 92.75 102 PHE A N 1
ATOM 802 C CA . PHE A 1 102 ? 10.696 -11.853 -14.301 1.00 92.75 102 PHE A CA 1
ATOM 803 C C . PHE A 1 102 ? 11.920 -11.278 -15.005 1.00 92.75 102 PHE A C 1
ATOM 805 O O . PHE A 1 102 ? 12.862 -10.818 -14.362 1.00 92.75 102 PHE A O 1
ATOM 812 N N . THR A 1 103 ? 11.901 -11.284 -16.335 1.00 90.56 103 THR A N 1
ATOM 813 C CA . THR A 1 103 ? 12.938 -10.639 -17.154 1.00 90.56 103 THR A CA 1
ATOM 814 C C . THR A 1 103 ? 12.628 -9.169 -17.427 1.00 90.56 103 THR A C 1
ATOM 816 O O . THR A 1 103 ? 13.544 -8.387 -17.658 1.00 90.56 103 THR A O 1
ATOM 819 N N . ASP A 1 104 ? 11.347 -8.786 -17.398 1.00 93.44 104 ASP A N 1
ATOM 820 C CA . ASP A 1 104 ? 10.888 -7.406 -17.554 1.00 93.44 104 ASP A CA 1
ATOM 821 C C . ASP A 1 104 ? 10.301 -6.871 -16.243 1.00 93.44 104 ASP A C 1
ATOM 823 O O . ASP A 1 104 ? 9.364 -7.437 -15.673 1.00 93.44 104 ASP A O 1
ATOM 827 N N . ARG A 1 105 ? 10.809 -5.722 -15.784 1.00 91.44 105 ARG A N 1
ATOM 828 C CA . ARG A 1 105 ? 10.338 -5.093 -14.543 1.00 91.44 105 ARG A CA 1
ATOM 829 C C . ARG A 1 105 ? 8.882 -4.642 -14.649 1.00 91.44 105 ARG A C 1
ATOM 831 O O . ARG A 1 105 ? 8.179 -4.657 -13.642 1.00 91.44 105 ARG A O 1
ATOM 838 N N . LYS A 1 106 ? 8.394 -4.251 -15.835 1.00 92.81 106 LYS A N 1
ATOM 839 C CA . LYS A 1 106 ? 6.983 -3.844 -15.980 1.00 92.81 106 LYS A CA 1
ATOM 840 C C . LYS A 1 106 ? 6.045 -5.040 -15.853 1.00 92.81 106 LYS A C 1
ATOM 842 O O . LYS A 1 106 ? 4.973 -4.903 -15.272 1.00 92.81 106 LYS A O 1
ATOM 847 N N . GLU A 1 107 ? 6.425 -6.209 -16.362 1.00 93.94 107 GLU A N 1
ATOM 848 C CA . GLU A 1 107 ? 5.681 -7.449 -16.116 1.00 93.94 107 GLU A CA 1
ATOM 849 C C . GLU A 1 107 ? 5.623 -7.806 -14.632 1.00 93.94 107 GLU A C 1
ATOM 851 O O . GLU A 1 107 ? 4.538 -8.109 -14.133 1.00 93.94 107 GLU A O 1
ATOM 856 N N . GLU A 1 108 ? 6.741 -7.687 -13.915 1.00 95.06 108 GLU A N 1
ATOM 857 C CA . GLU A 1 108 ? 6.771 -7.915 -12.470 1.00 95.06 108 GLU A CA 1
ATOM 858 C C . GLU A 1 108 ? 5.851 -6.944 -11.720 1.00 95.06 108 GLU A C 1
ATOM 860 O O . GLU A 1 108 ? 5.000 -7.370 -10.940 1.00 95.06 108 GLU A O 1
ATOM 865 N N . LEU A 1 109 ? 5.952 -5.639 -11.995 1.00 94.56 109 LEU A N 1
ATOM 866 C CA . LEU A 1 109 ? 5.089 -4.621 -11.387 1.00 94.56 109 LEU A CA 1
ATOM 867 C C . LEU A 1 109 ? 3.606 -4.909 -11.658 1.00 94.56 109 LEU A C 1
ATOM 869 O O . LEU A 1 109 ? 2.795 -4.882 -10.732 1.00 94.56 109 LEU A O 1
ATOM 873 N N . ARG A 1 110 ? 3.242 -5.249 -12.902 1.00 94.25 110 ARG A N 1
ATOM 874 C CA . ARG A 1 110 ? 1.866 -5.629 -13.264 1.00 94.25 110 ARG A CA 1
ATOM 875 C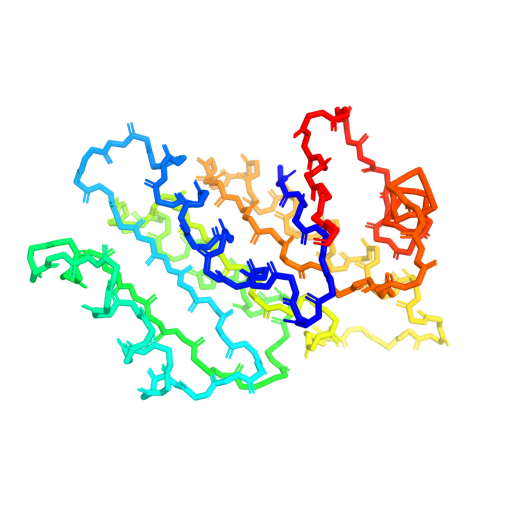 C . ARG A 1 110 ? 1.400 -6.886 -12.531 1.00 94.25 110 ARG A C 1
ATOM 877 O O . ARG A 1 110 ? 0.246 -6.940 -12.105 1.00 94.25 110 ARG A O 1
ATOM 884 N N . TYR A 1 111 ? 2.272 -7.877 -12.353 1.00 94.81 111 TYR A N 1
ATOM 885 C CA . TYR A 1 111 ? 1.975 -9.068 -11.559 1.00 94.81 111 TYR A CA 1
ATOM 886 C C . TYR A 1 111 ? 1.710 -8.713 -10.090 1.00 94.81 111 TYR A C 1
ATOM 888 O O . TYR A 1 111 ? 0.682 -9.125 -9.546 1.00 94.81 111 TYR A O 1
ATOM 896 N N . MET A 1 112 ? 2.579 -7.904 -9.477 1.00 95.44 112 MET A N 1
ATOM 897 C CA . MET A 1 112 ? 2.426 -7.466 -8.087 1.00 95.44 112 MET A CA 1
ATOM 898 C C . MET A 1 112 ? 1.122 -6.684 -7.887 1.00 95.44 112 MET A C 1
ATOM 900 O O . MET A 1 112 ? 0.329 -7.011 -7.005 1.00 95.44 112 MET A O 1
ATOM 904 N N . ILE A 1 113 ? 0.828 -5.721 -8.766 1.00 95.31 113 ILE A N 1
ATOM 905 C CA . ILE A 1 113 ? -0.446 -4.991 -8.748 1.00 95.31 113 ILE A CA 1
ATOM 906 C C . ILE A 1 113 ? -1.640 -5.935 -8.923 1.00 95.31 113 ILE A C 1
ATOM 908 O O . ILE A 1 113 ? -2.656 -5.784 -8.244 1.00 95.31 113 ILE A O 1
ATOM 912 N N . GLY A 1 114 ? -1.540 -6.922 -9.815 1.00 94.94 114 GLY A N 1
ATOM 913 C CA . GLY A 1 114 ? -2.588 -7.916 -10.027 1.00 94.94 114 GLY A CA 1
ATOM 914 C C . GLY A 1 114 ? -2.899 -8.733 -8.769 1.00 94.94 114 GLY A C 1
ATOM 915 O O . GLY A 1 114 ? -4.070 -8.991 -8.485 1.00 94.94 114 GLY A O 1
ATOM 916 N N . LEU A 1 115 ? -1.878 -9.113 -7.997 1.00 95.94 115 LEU A N 1
ATOM 917 C CA . LEU A 1 115 ? -2.052 -9.792 -6.711 1.00 95.94 115 LEU A CA 1
ATOM 918 C C . LEU A 1 115 ? -2.700 -8.884 -5.665 1.00 95.94 115 LEU A C 1
ATOM 920 O O . LEU A 1 115 ? -3.667 -9.299 -5.026 1.00 95.94 115 LEU A O 1
ATOM 924 N N . LEU A 1 116 ? -2.233 -7.641 -5.540 1.00 95.88 116 LEU A N 1
ATOM 925 C CA . LEU A 1 116 ? -2.790 -6.679 -4.587 1.00 95.88 116 LEU A CA 1
ATOM 926 C C . LEU A 1 116 ? -4.254 -6.353 -4.894 1.00 95.88 116 LEU A C 1
ATOM 928 O O . LEU A 1 116 ? -5.081 -6.393 -3.992 1.00 95.88 116 LEU A O 1
ATOM 932 N N . LYS A 1 117 ? -4.621 -6.143 -6.165 1.00 95.44 117 LYS A N 1
ATOM 933 C CA . LYS A 1 117 ? -6.025 -5.941 -6.575 1.00 95.44 117 LYS A CA 1
ATOM 934 C C . LYS A 1 117 ? -6.914 -7.141 -6.230 1.00 95.44 117 LYS A C 1
ATOM 936 O O . LYS A 1 117 ? -8.072 -6.964 -5.857 1.00 95.44 117 LYS A O 1
ATOM 941 N N . LYS A 1 118 ? -6.404 -8.371 -6.374 1.00 95.69 118 LYS A N 1
ATOM 942 C CA . LYS A 1 118 ? -7.140 -9.585 -5.979 1.00 95.69 118 LYS A CA 1
ATOM 943 C C . LYS A 1 118 ? -7.317 -9.655 -4.464 1.00 95.69 118 LYS A C 1
ATOM 945 O O . LYS A 1 118 ? -8.417 -9.952 -4.010 1.00 95.69 118 LYS A O 1
ATOM 950 N N . CYS A 1 119 ? -6.256 -9.363 -3.712 1.00 96.19 119 CYS A N 1
ATOM 951 C CA . CYS A 1 119 ? -6.275 -9.311 -2.253 1.00 96.19 119 CYS A CA 1
ATOM 952 C C . CYS A 1 119 ? -7.274 -8.257 -1.754 1.00 96.19 119 CYS A C 1
ATOM 954 O O . CYS A 1 119 ? -8.180 -8.590 -1.002 1.00 96.19 119 CYS A O 1
ATOM 956 N N . GLU A 1 120 ? -7.210 -7.034 -2.277 1.00 95.19 120 GLU A N 1
ATOM 957 C CA . GLU A 1 120 ? -8.126 -5.941 -1.942 1.00 95.19 120 GLU A CA 1
ATOM 958 C C . GLU A 1 120 ? -9.601 -6.341 -2.102 1.00 95.19 120 GLU A C 1
ATOM 960 O O . GLU A 1 120 ? -10.398 -6.173 -1.181 1.00 95.19 120 GLU A O 1
ATOM 965 N N . LYS A 1 121 ? -9.964 -6.926 -3.254 1.00 94.88 121 LYS A N 1
ATOM 966 C CA . LYS A 1 121 ? -11.340 -7.371 -3.532 1.00 94.88 121 LYS A CA 1
ATOM 967 C C . LYS A 1 121 ? -11.772 -8.517 -2.616 1.00 94.88 121 LYS A C 1
ATOM 969 O O . LYS A 1 121 ? -12.916 -8.529 -2.165 1.00 94.88 121 LYS A O 1
ATOM 974 N N . LYS A 1 122 ? -10.875 -9.473 -2.357 1.00 96.50 122 LYS A N 1
ATOM 975 C CA . LYS A 1 122 ? -11.144 -10.649 -1.520 1.00 96.50 122 LYS A CA 1
ATOM 976 C C . LYS A 1 122 ? -11.366 -10.257 -0.061 1.00 96.50 122 LYS A C 1
ATOM 978 O O . LYS A 1 122 ? -12.388 -10.621 0.510 1.00 96.50 122 LYS A O 1
ATOM 983 N N . GLU A 1 123 ? -10.446 -9.478 0.497 1.00 95.75 123 GLU A N 1
ATOM 984 C CA . GLU A 1 123 ? -10.463 -9.074 1.908 1.00 95.75 123 GLU A CA 1
ATOM 985 C C . GLU A 1 123 ? -11.356 -7.843 2.153 1.00 95.75 123 GLU A C 1
ATOM 987 O O . GLU A 1 123 ? -11.594 -7.438 3.288 1.00 95.75 123 GLU A O 1
ATOM 992 N N . ARG A 1 124 ? -11.903 -7.256 1.078 1.00 93.56 124 ARG A N 1
ATOM 993 C CA . ARG A 1 124 ? -12.757 -6.058 1.085 1.00 93.56 124 ARG A CA 1
ATOM 994 C C . ARG A 1 124 ? -12.078 -4.854 1.736 1.00 93.56 124 ARG A C 1
ATOM 996 O O . ARG A 1 124 ? -12.758 -4.054 2.364 1.00 93.56 124 ARG A O 1
ATOM 1003 N N . VAL A 1 125 ? -10.767 -4.718 1.622 1.00 95.19 125 VAL A N 1
ATOM 1004 C CA . VAL A 1 125 ? -9.998 -3.601 2.200 1.00 95.19 125 VAL A CA 1
ATOM 1005 C C . VAL A 1 125 ? -9.788 -2.500 1.163 1.00 95.19 125 VAL A C 1
ATOM 1007 O O . VAL A 1 125 ? -10.148 -2.672 0.001 1.00 95.19 125 VAL A O 1
ATOM 1010 N N . VAL A 1 126 ? -9.205 -1.373 1.564 1.00 95.38 126 VAL A N 1
ATOM 1011 C CA . VAL A 1 126 ? -8.718 -0.349 0.630 1.00 95.38 126 VAL A CA 1
ATOM 1012 C C . VAL A 1 126 ? -7.200 -0.428 0.561 1.00 95.38 126 VAL A C 1
ATOM 1014 O O . VAL A 1 126 ? -6.530 -0.385 1.592 1.00 95.38 126 VAL A O 1
ATOM 1017 N N . ILE A 1 127 ? -6.647 -0.516 -0.651 1.00 96.56 127 ILE A N 1
ATOM 1018 C CA . ILE A 1 127 ? -5.199 -0.428 -0.867 1.00 96.56 127 ILE A CA 1
ATOM 1019 C C . ILE A 1 127 ? -4.867 0.870 -1.605 1.00 96.56 127 ILE A C 1
ATOM 1021 O O . ILE A 1 127 ? -5.342 1.121 -2.719 1.00 96.56 127 ILE A O 1
ATOM 1025 N N . VAL A 1 128 ? -4.003 1.669 -0.982 1.00 96.31 128 VAL A N 1
ATOM 1026 C CA . VAL A 1 128 ? -3.429 2.902 -1.518 1.00 96.31 128 VAL A CA 1
ATOM 1027 C C . VAL A 1 128 ? -1.978 2.630 -1.917 1.00 96.31 128 VAL A C 1
ATOM 1029 O O . VAL A 1 128 ? -1.109 2.442 -1.072 1.00 96.31 128 VAL A O 1
ATOM 1032 N N . ALA A 1 129 ? -1.715 2.603 -3.218 1.00 95.25 129 ALA A N 1
ATOM 1033 C CA . ALA A 1 129 ? -0.424 2.297 -3.820 1.00 95.25 129 ALA A CA 1
ATOM 1034 C C . ALA A 1 129 ? 0.303 3.585 -4.229 1.00 95.25 129 ALA A C 1
ATOM 1036 O O . ALA A 1 129 ? -0.137 4.284 -5.148 1.00 95.25 129 ALA A O 1
ATOM 1037 N N . VAL A 1 130 ? 1.428 3.895 -3.582 1.00 94.19 130 VAL A N 1
ATOM 1038 C CA . VAL A 1 130 ? 2.253 5.057 -3.932 1.00 94.19 130 VAL A CA 1
ATOM 1039 C C . VAL A 1 130 ? 3.235 4.682 -5.033 1.00 94.19 130 VAL A C 1
ATOM 1041 O O . VAL A 1 130 ? 3.997 3.720 -4.919 1.00 94.19 130 VAL A O 1
ATOM 1044 N N . ILE A 1 131 ? 3.206 5.461 -6.112 1.00 92.25 131 ILE A N 1
ATOM 1045 C CA . ILE A 1 131 ? 4.042 5.267 -7.291 1.00 92.25 131 ILE A CA 1
ATOM 1046 C C . ILE A 1 131 ? 4.953 6.489 -7.472 1.00 92.25 131 ILE A C 1
ATOM 1048 O O . ILE A 1 131 ? 4.457 7.611 -7.634 1.00 92.25 131 ILE A O 1
ATOM 1052 N N . PRO A 1 132 ? 6.284 6.308 -7.492 1.00 90.12 132 PRO A N 1
ATOM 1053 C CA . PRO A 1 132 ? 7.194 7.371 -7.877 1.00 90.12 132 PRO A CA 1
ATOM 1054 C C . PRO A 1 132 ? 7.030 7.671 -9.370 1.00 90.12 132 PRO A C 1
ATOM 1056 O O . PRO A 1 132 ? 7.049 6.770 -10.207 1.00 90.12 132 PRO A O 1
ATOM 1059 N N . VAL A 1 133 ? 6.892 8.950 -9.705 1.00 89.81 133 VAL A N 1
ATOM 1060 C CA . VAL A 1 133 ? 6.917 9.444 -11.091 1.00 89.81 133 VAL A CA 1
ATOM 1061 C C . VAL A 1 133 ? 7.810 10.672 -11.197 1.00 89.81 133 VAL A C 1
ATOM 1063 O O . VAL A 1 133 ? 8.056 11.381 -10.215 1.00 89.81 133 VAL A O 1
ATOM 1066 N N . SER A 1 134 ? 8.293 10.954 -12.404 1.00 83.94 134 SER A N 1
ATOM 1067 C CA . SER A 1 134 ? 9.184 12.090 -12.644 1.00 83.94 134 SER A CA 1
ATOM 1068 C C . SER A 1 134 ? 8.520 13.432 -12.312 1.00 83.94 134 SER A C 1
ATOM 1070 O O . SER A 1 134 ? 7.387 13.710 -12.715 1.00 83.94 134 SER A O 1
ATOM 1072 N N . LYS A 1 135 ? 9.263 14.320 -11.635 1.00 84.75 135 LYS A N 1
ATOM 1073 C CA . LYS A 1 135 ? 8.842 15.713 -11.388 1.00 84.75 135 LYS A CA 1
ATOM 1074 C C . LYS A 1 135 ? 8.728 16.548 -12.666 1.00 84.75 135 LYS A C 1
ATOM 1076 O O . LYS A 1 135 ? 8.063 17.574 -12.661 1.00 84.75 135 LYS A O 1
ATOM 1081 N N . TYR A 1 136 ? 9.365 16.107 -13.749 1.00 84.50 136 TYR A N 1
ATOM 1082 C CA . TYR A 1 136 ? 9.388 16.816 -15.030 1.00 84.50 136 TYR A CA 1
ATOM 1083 C C . TYR A 1 136 ? 8.223 16.435 -15.953 1.00 84.50 136 TYR A C 1
ATOM 1085 O O . TYR A 1 136 ? 8.089 17.001 -17.034 1.00 84.50 136 TYR A O 1
ATOM 1093 N N . CYS A 1 137 ? 7.394 15.467 -15.555 1.00 83.19 137 CYS A N 1
ATOM 1094 C CA . CYS A 1 137 ? 6.260 15.019 -16.350 1.00 83.19 137 CYS A CA 1
ATOM 1095 C C . CYS A 1 137 ? 4.992 15.818 -16.032 1.00 83.19 137 CYS A C 1
ATOM 1097 O O . CYS A 1 137 ? 4.688 16.106 -14.871 1.00 83.19 137 CYS A O 1
ATOM 1099 N N . THR A 1 138 ? 4.206 16.108 -17.069 1.00 86.62 138 THR A N 1
ATOM 1100 C CA . THR A 1 138 ? 2.840 16.623 -16.921 1.00 86.62 138 THR A CA 1
ATOM 1101 C C . THR A 1 138 ? 1.938 15.574 -16.273 1.00 86.62 138 THR A C 1
ATOM 1103 O O . THR A 1 138 ? 2.245 14.380 -16.272 1.00 86.62 138 THR A O 1
ATOM 1106 N N . GLU A 1 139 ? 0.783 15.987 -15.753 1.00 84.62 139 GLU A N 1
ATOM 1107 C CA . GLU A 1 139 ? -0.175 15.045 -15.163 1.00 84.62 139 GLU A CA 1
ATOM 1108 C C . GLU A 1 139 ? -0.604 13.944 -16.139 1.00 84.62 139 GLU A C 1
ATOM 1110 O O . GLU A 1 139 ? -0.640 12.770 -15.770 1.00 84.62 139 GLU A O 1
ATOM 1115 N N . MET A 1 140 ? -0.867 14.291 -17.405 1.00 85.38 140 MET A N 1
ATOM 1116 C CA . MET A 1 140 ? -1.219 13.304 -18.432 1.00 85.38 140 MET A CA 1
ATOM 1117 C C . MET A 1 140 ? -0.085 12.305 -18.681 1.00 85.38 140 MET A C 1
ATOM 1119 O O . MET A 1 140 ? -0.341 11.108 -18.816 1.00 85.38 140 MET A O 1
ATOM 1123 N N . GLN A 1 141 ? 1.167 12.773 -18.716 1.00 88.00 141 GLN A N 1
ATOM 1124 C CA . GLN A 1 141 ? 2.330 11.898 -18.876 1.00 88.00 141 GLN A CA 1
ATOM 1125 C C . GLN A 1 141 ? 2.471 10.944 -17.687 1.00 88.00 141 GLN A C 1
ATOM 1127 O O . GLN A 1 141 ? 2.655 9.748 -17.899 1.00 88.00 141 GLN A O 1
ATOM 1132 N N . LYS A 1 142 ? 2.289 11.441 -16.458 1.00 87.44 142 LYS A N 1
ATOM 1133 C CA . LYS A 1 142 ? 2.311 10.625 -15.235 1.00 87.44 142 LYS A CA 1
ATOM 1134 C C . LYS A 1 142 ? 1.203 9.564 -15.239 1.00 87.44 142 LYS A C 1
ATOM 1136 O O . LYS A 1 142 ? 1.483 8.399 -14.984 1.00 87.44 142 LYS A O 1
ATOM 1141 N N . LYS A 1 143 ? -0.040 9.911 -15.606 1.00 86.00 143 LYS A N 1
ATOM 1142 C CA . LYS A 1 143 ? -1.139 8.925 -15.729 1.00 86.00 143 LYS A CA 1
ATOM 1143 C C . LYS A 1 143 ? -0.835 7.852 -16.776 1.00 86.00 143 LYS A C 1
ATOM 1145 O O . LYS A 1 143 ? -1.076 6.669 -16.540 1.00 86.00 143 LYS A O 1
ATOM 1150 N N . LYS A 1 144 ? -0.273 8.254 -17.921 1.00 87.69 144 LYS A N 1
ATOM 1151 C CA . LYS A 1 144 ? 0.143 7.324 -18.977 1.00 87.69 144 LYS A CA 1
ATOM 1152 C C . LYS A 1 144 ? 1.253 6.387 -18.498 1.00 87.69 144 LYS A C 1
ATOM 1154 O O . LYS A 1 144 ? 1.195 5.192 -18.783 1.00 87.69 144 LYS A O 1
ATOM 1159 N N . GLU A 1 145 ? 2.233 6.905 -17.763 1.00 87.81 145 GLU A N 1
ATOM 1160 C CA . GLU A 1 145 ? 3.306 6.117 -17.154 1.00 87.81 145 GLU A CA 1
ATOM 1161 C C . GLU A 1 145 ? 2.749 5.085 -16.170 1.00 87.81 145 GLU A C 1
ATOM 1163 O O . GLU A 1 145 ? 3.054 3.899 -16.305 1.00 87.81 145 GLU A O 1
ATOM 1168 N N . VAL A 1 146 ? 1.858 5.502 -15.261 1.00 89.00 146 VAL A N 1
ATOM 1169 C CA . VAL A 1 146 ? 1.184 4.598 -14.314 1.00 89.00 146 VAL A CA 1
ATOM 1170 C C . VAL A 1 146 ? 0.480 3.468 -15.063 1.00 89.00 146 VAL A C 1
ATOM 1172 O O . VAL A 1 146 ? 0.753 2.297 -14.807 1.00 89.00 146 VAL A O 1
ATOM 1175 N N . SER A 1 147 ? -0.352 3.804 -16.054 1.00 87.81 147 SER A N 1
ATOM 1176 C CA . SER A 1 147 ? -1.090 2.803 -16.831 1.00 87.81 147 SER A CA 1
ATOM 1177 C C . SER A 1 147 ? -0.173 1.842 -17.594 1.00 87.81 147 SER A C 1
ATOM 1179 O O . SER A 1 147 ? -0.481 0.660 -17.730 1.00 87.81 147 SER A O 1
ATOM 1181 N N . THR A 1 148 ? 0.959 2.334 -18.104 1.00 88.94 148 THR A N 1
ATOM 1182 C CA . THR A 1 148 ? 1.894 1.535 -18.912 1.00 88.94 148 THR A CA 1
ATOM 1183 C C . THR A 1 148 ? 2.729 0.590 -18.043 1.00 88.94 148 THR A C 1
ATOM 1185 O O . THR A 1 148 ? 2.963 -0.562 -18.418 1.00 88.94 148 THR A O 1
ATOM 1188 N N . CYS A 1 149 ? 3.202 1.070 -16.892 1.00 88.06 149 CYS A N 1
ATOM 1189 C CA . CYS A 1 149 ? 4.153 0.351 -16.042 1.00 88.06 149 CYS A CA 1
ATOM 1190 C C . CYS A 1 149 ? 3.474 -0.522 -14.980 1.00 88.06 149 CYS A C 1
ATOM 1192 O O . CYS A 1 149 ? 3.989 -1.590 -14.667 1.00 88.06 149 CYS A O 1
ATOM 1194 N N . TYR A 1 150 ? 2.317 -0.106 -14.461 1.00 88.00 150 TYR A N 1
ATOM 1195 C CA . TYR A 1 150 ? 1.652 -0.742 -13.314 1.00 88.00 150 TYR A CA 1
ATOM 1196 C C . TYR A 1 150 ? 0.306 -1.383 -13.683 1.00 88.00 150 TYR A C 1
ATOM 1198 O O . TYR A 1 150 ? -0.309 -2.065 -12.864 1.00 88.00 150 TYR A O 1
ATOM 1206 N N . GLY A 1 151 ? -0.115 -1.235 -14.942 1.00 83.31 151 GLY A N 1
ATOM 1207 C CA . GLY A 1 151 ? -1.333 -1.821 -15.493 1.00 83.31 151 GLY A CA 1
ATOM 1208 C C . GLY A 1 151 ? -2.507 -0.848 -15.517 1.00 83.31 151 GLY A C 1
ATOM 1209 O O . GLY A 1 151 ? -2.431 0.269 -15.009 1.00 83.31 151 GLY A O 1
ATOM 1210 N N . GLU A 1 152 ? -3.609 -1.283 -16.127 1.00 81.00 152 GLU A N 1
ATOM 1211 C CA . GLU A 1 152 ? -4.762 -0.417 -16.358 1.00 81.00 152 GLU A CA 1
ATOM 1212 C C . GLU A 1 152 ? -5.381 0.103 -15.055 1.00 81.00 152 GLU A C 1
ATOM 1214 O O . GLU A 1 152 ? -5.589 -0.618 -14.064 1.00 81.00 152 GLU A O 1
ATOM 1219 N N . ILE A 1 153 ? -5.690 1.395 -15.089 1.00 79.56 153 ILE A N 1
ATOM 1220 C CA . ILE A 1 153 ? -6.423 2.097 -14.049 1.00 79.56 153 ILE A CA 1
ATOM 1221 C C . ILE A 1 153 ? -7.910 1.839 -14.317 1.00 79.56 153 ILE A C 1
ATOM 1223 O O . ILE A 1 153 ? -8.436 2.299 -15.323 1.00 79.56 153 ILE A O 1
ATOM 1227 N N . GLU A 1 154 ? -8.585 1.105 -13.422 1.00 77.69 154 GLU A N 1
ATOM 1228 C CA . GLU A 1 154 ? -9.992 0.702 -13.624 1.00 77.69 154 GLU A CA 1
ATOM 1229 C C . GLU 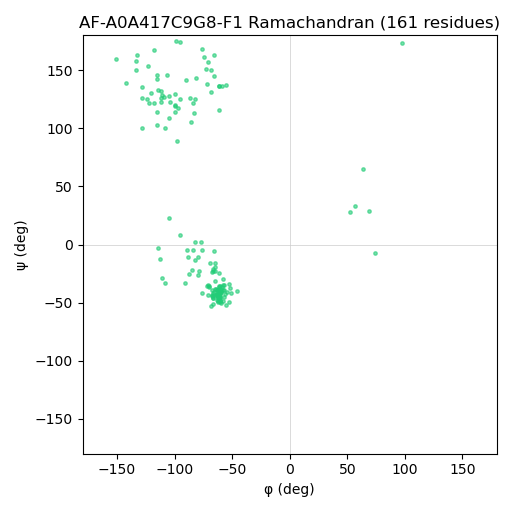A 1 154 ? -10.932 1.906 -13.790 1.00 77.69 154 GLU A C 1
ATOM 1231 O O . GLU A 1 154 ? -11.878 1.847 -14.571 1.00 77.69 154 GLU A O 1
ATOM 1236 N N . LYS A 1 155 ? -10.673 2.996 -13.055 1.00 82.31 155 LYS A N 1
ATOM 1237 C CA . LYS A 1 155 ? -11.420 4.252 -13.156 1.00 82.31 155 LYS A CA 1
ATOM 1238 C C . LYS A 1 155 ? -10.486 5.452 -13.003 1.00 82.31 155 LYS A C 1
ATOM 1240 O O . LYS A 1 155 ? -9.616 5.390 -12.134 1.00 82.31 155 LYS A O 1
ATOM 1245 N N . PRO A 1 156 ? -10.634 6.539 -13.779 1.00 76.12 156 PRO A N 1
ATOM 1246 C CA . PRO A 1 156 ? -9.724 7.686 -13.728 1.00 76.12 156 PRO A CA 1
ATOM 1247 C C . PRO A 1 156 ? -9.509 8.284 -12.328 1.00 76.12 156 PRO A C 1
ATOM 1249 O O . PRO A 1 156 ? -8.402 8.727 -12.026 1.00 76.12 156 PRO A O 1
ATOM 1252 N N . GLU A 1 157 ? -10.534 8.272 -11.476 1.00 81.81 157 GLU A N 1
ATOM 1253 C CA . GLU A 1 157 ? -10.498 8.728 -10.082 1.00 81.81 157 GLU A CA 1
ATOM 1254 C C . GLU A 1 157 ? -9.606 7.866 -9.175 1.00 81.81 157 GLU A C 1
ATOM 1256 O O . GLU A 1 157 ? -9.072 8.361 -8.188 1.00 81.81 157 GLU A O 1
ATOM 1261 N N . ASN A 1 158 ? -9.348 6.611 -9.556 1.00 84.31 158 ASN A N 1
ATOM 1262 C CA . ASN A 1 158 ? -8.437 5.719 -8.843 1.00 84.31 158 ASN A CA 1
ATOM 1263 C C . ASN A 1 158 ? -6.962 6.040 -9.132 1.00 84.31 158 ASN A C 1
ATOM 1265 O O . ASN A 1 158 ? -6.093 5.309 -8.668 1.00 84.31 158 ASN A O 1
ATOM 1269 N N . CYS A 1 159 ? -6.650 7.069 -9.925 1.00 86.50 159 CYS A N 1
ATOM 1270 C CA . CYS A 1 159 ? -5.283 7.532 -10.144 1.00 86.50 159 CYS A CA 1
ATOM 1271 C C . CYS A 1 159 ? -5.177 9.035 -9.895 1.00 86.50 159 CYS A C 1
ATOM 1273 O O . CYS A 1 159 ? -5.495 9.877 -10.743 1.00 86.50 159 CYS A O 1
ATOM 1275 N N . LEU A 1 160 ? -4.678 9.347 -8.708 1.00 85.69 160 LEU A N 1
ATOM 1276 C CA . LEU A 1 160 ? -4.417 10.692 -8.238 1.00 85.69 160 LEU A CA 1
ATOM 1277 C C . LEU A 1 160 ? -2.950 11.022 -8.502 1.00 85.69 160 LEU A C 1
ATOM 1279 O O . LEU A 1 160 ? -2.044 10.283 -8.118 1.00 85.69 160 LEU A O 1
ATOM 1283 N N . VAL A 1 161 ? -2.723 12.130 -9.198 1.00 84.12 161 VAL A N 1
ATOM 1284 C CA . VAL A 1 161 ? -1.390 12.565 -9.608 1.00 84.12 161 VAL A CA 1
ATOM 1285 C C . VAL A 1 161 ? -1.052 13.864 -8.902 1.00 84.12 161 VAL A C 1
ATOM 1287 O O . VAL A 1 161 ? -1.853 14.793 -8.894 1.00 84.12 161 VAL A O 1
ATOM 1290 N N . PHE A 1 162 ? 0.148 13.936 -8.337 1.00 79.75 162 PHE A N 1
ATOM 1291 C CA . PHE A 1 162 ? 0.661 15.131 -7.686 1.00 79.75 162 PHE A CA 1
ATOM 1292 C C . PHE A 1 162 ? 1.818 15.722 -8.489 1.00 79.75 162 PHE A C 1
ATOM 1294 O O . PHE A 1 162 ? 2.736 15.011 -8.928 1.00 79.75 162 PHE A O 1
ATOM 1301 N N . VAL A 1 163 ? 1.750 17.035 -8.706 1.00 65.62 163 VAL A N 1
ATOM 1302 C CA . VAL A 1 163 ? 2.827 17.846 -9.287 1.00 65.62 163 VAL A CA 1
ATOM 1303 C C . VAL A 1 163 ? 3.806 18.241 -8.194 1.00 65.62 163 VAL A C 1
ATOM 1305 O O . VAL A 1 163 ? 3.339 18.681 -7.118 1.00 65.62 163 VAL A O 1
#

Nearest PDB structures (foldseek):
  4nmn-assembly1_A  TM=7.447E-01  e=3.500E-08  Aquifex aeolicus VF5
  4nmn-assembly1_B  TM=7.801E-01  e=2.150E-07  Aquifex aeolicus VF5
  8wve-assembly1_B-3  TM=7.086E-01  e=1.363E-05  Synechococcus elongatus
  1q57-assembly1_E  TM=6.684E-01  e=1.051E-05  Escherichia phage T7
  7dyk-assembly1_A  TM=7.107E-01  e=2.780E-05  Synechococcus elongatus PCC 7942 = FACHB-805

Sequence (163 aa):
MIFLAGSEASGKTKKAFAYGWKERKTSEDGVLLFSLQHEKKEMWKILQSMYGQEELSKIEIDDTPAIMVERMAEIIAQKAENGAISVFVIDEVPMMTSRKNFTDRKEELRYMIGLLKKCEKKERVVIVAVIPVSKYCTEMQKKKEVSTCYGEIEKPENCLVFV

Radius of gyration: 14.94 Å; Cα contacts (8 Å, |Δi|>4): 290; chains: 1; bounding box: 28×33×39 Å

pLDDT: mean 91.05, std 5.15, range [65.62, 97.69]

Secondary structure (DSSP, 8-state):
-EEEEE-GGGTHHHHHHHHHHHT-SSSS-EEEEEESSS-HHHHHHHHHTTS-HHHHTTEEEE--TT-BHHHHHHHHHHHHHTSSEEEEEEETGGG-B-SS--SSHHHHHHHHHHHHHHHHHHHT-EEEEEEE--TTS-HHHHHHHHHHHH---SSGGGEEE--

Foldseek 3Di:
DFEEEEAPVLCRVLVLVVVQCVVDPDPQAAEEEEAQPDDPVVVVVVVPVPDDPVNVVRYHYDHDHQAALVVVLVVLLVSLVVVRHQEYEYAALLRHFHPDDDPDQLVRLQVSLVSVVVSCVVSVGHYYYYHYDDPPDDPVRRQVCCCRRNHDDPDPRSYHYTD

Mean predicted aligned error: 3.83 Å